Protein AF-A0A7J4EJY6-F1 (afdb_monomer)

Nearest PDB structures (foldseek):
  4py5-assembly1_A  TM=4.311E-01  e=2.203E-01  Thermovibrio ammonificans HB-1
  6n45-assembly1_B  TM=4.727E-01  e=5.677E-01  Homo sapiens
  6n45-assembly1_A  TM=4.939E-01  e=1.194E+00  Homo sapiens
  4b6h-assembly1_A  TM=4.945E-01  e=2.051E+00  Homo sapiens
  5lop-assembly1_B  TM=4.339E-01  e=7.408E+00  Kluyveromyces lactis NRRL Y-1140

Secondary structure (DSSP, 8-state):
--PPP-HHHHHHHHTPEEETTTTEEEEEETTEEEEEETTS-EEESS-SSHHHHHHHHHHHHHHHHHHHHHHHHH-

Structure (mmCIF, N/CA/C/O backbone):
data_AF-A0A7J4EJY6-F1
#
_entry.id   AF-A0A7J4EJY6-F1
#
loop_
_atom_site.group_PDB
_atom_site.id
_atom_site.type_symbol
_atom_site.label_atom_id
_atom_site.label_alt_id
_atom_site.label_comp_id
_atom_site.label_asym_id
_atom_site.label_entity_id
_atom_site.label_seq_id
_atom_site.pdbx_PDB_ins_code
_atom_site.Cartn_x
_atom_site.Cartn_y
_atom_site.Cartn_z
_atom_site.occupancy
_atom_site.B_iso_or_equiv
_atom_site.auth_seq_id
_atom_site.auth_comp_id
_atom_site.auth_asym_id
_atom_site.auth_atom_id
_atom_site.pdbx_PDB_model_num
ATOM 1 N N . MET A 1 1 ? 17.265 10.739 -0.635 1.00 39.16 1 MET A N 1
ATOM 2 C CA . MET A 1 1 ? 17.065 11.401 -1.941 1.00 39.16 1 MET A CA 1
ATOM 3 C C . MET A 1 1 ? 15.649 11.046 -2.355 1.00 39.16 1 MET A C 1
ATOM 5 O O . MET A 1 1 ? 15.410 9.890 -2.678 1.00 39.16 1 MET A O 1
ATOM 9 N N . ASP A 1 2 ? 14.713 11.986 -2.205 1.00 51.34 2 ASP A N 1
ATOM 10 C CA . ASP A 1 2 ? 13.263 11.781 -2.353 1.00 51.34 2 ASP A CA 1
ATOM 11 C C . ASP A 1 2 ? 12.877 11.561 -3.824 1.00 51.34 2 ASP A C 1
ATOM 13 O O . ASP A 1 2 ? 12.309 12.431 -4.489 1.00 51.34 2 ASP A O 1
ATOM 17 N N . LYS A 1 3 ? 13.236 10.400 -4.382 1.00 56.53 3 LYS A N 1
ATOM 18 C CA . LYS A 1 3 ? 12.679 9.963 -5.663 1.00 56.53 3 LYS A CA 1
ATOM 19 C C . LYS A 1 3 ? 11.182 9.782 -5.455 1.00 56.53 3 LYS A C 1
ATOM 21 O O . LYS A 1 3 ? 10.764 9.003 -4.602 1.00 56.53 3 LYS A O 1
ATOM 26 N N . LYS A 1 4 ? 10.375 10.499 -6.241 1.00 63.72 4 LYS A N 1
ATOM 27 C CA . LYS A 1 4 ? 8.933 10.258 -6.269 1.00 63.72 4 LYS A CA 1
ATOM 28 C C . LYS A 1 4 ? 8.704 8.774 -6.586 1.00 63.72 4 LYS A C 1
ATOM 30 O O . LYS A 1 4 ? 9.284 8.301 -7.568 1.00 63.72 4 LYS A O 1
ATOM 35 N N . PRO A 1 5 ? 7.902 8.055 -5.785 1.00 68.00 5 PRO A N 1
ATOM 36 C CA . PRO A 1 5 ? 7.610 6.657 -6.046 1.00 68.00 5 PRO A CA 1
ATOM 37 C C . PRO A 1 5 ? 7.014 6.518 -7.447 1.00 68.00 5 PRO A C 1
ATOM 39 O O . PRO A 1 5 ? 6.049 7.205 -7.797 1.00 68.00 5 PRO A O 1
ATOM 42 N N . ASN A 1 6 ? 7.605 5.647 -8.265 1.00 87.56 6 ASN A N 1
ATOM 43 C CA . ASN A 1 6 ? 7.045 5.303 -9.562 1.00 87.56 6 ASN A CA 1
ATOM 44 C C . ASN A 1 6 ? 5.798 4.447 -9.324 1.00 87.56 6 ASN A C 1
ATOM 46 O O . ASN A 1 6 ? 5.882 3.231 -9.201 1.00 87.56 6 ASN A O 1
ATOM 50 N N . LEU A 1 7 ? 4.636 5.096 -9.212 1.00 90.75 7 LEU A N 1
ATOM 51 C CA . LEU A 1 7 ? 3.377 4.420 -8.891 1.00 90.75 7 LEU A CA 1
ATOM 52 C C . LEU 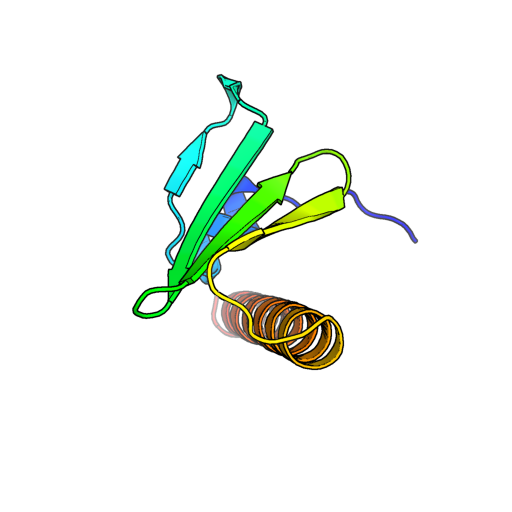A 1 7 ? 3.016 3.310 -9.876 1.00 90.75 7 LEU A C 1
ATOM 54 O O . LEU A 1 7 ? 2.405 2.331 -9.466 1.00 90.75 7 LEU A O 1
ATOM 58 N N . LYS A 1 8 ? 3.383 3.458 -11.153 1.00 92.88 8 LYS A N 1
ATOM 59 C CA . LYS A 1 8 ? 3.114 2.437 -12.166 1.00 92.88 8 LYS A CA 1
ATOM 60 C C . LYS A 1 8 ? 3.896 1.164 -11.865 1.00 92.88 8 LYS A C 1
ATOM 62 O O . LYS A 1 8 ? 3.336 0.081 -11.878 1.00 92.88 8 LYS A O 1
ATOM 67 N N . GLU A 1 9 ? 5.179 1.316 -11.570 1.00 91.94 9 GLU A N 1
ATOM 68 C CA . GLU A 1 9 ? 6.070 0.212 -11.221 1.00 91.94 9 GLU A CA 1
ATOM 69 C C . GLU A 1 9 ? 5.718 -0.405 -9.862 1.00 91.94 9 GLU A C 1
ATOM 71 O O . GLU A 1 9 ? 5.671 -1.626 -9.740 1.00 91.94 9 GLU A O 1
ATOM 76 N N . LEU A 1 10 ? 5.382 0.426 -8.871 1.00 91.06 10 LEU A N 1
ATOM 77 C CA . LEU A 1 10 ? 4.848 -0.020 -7.584 1.00 91.06 10 LEU A CA 1
ATOM 78 C C . LEU A 1 10 ? 3.577 -0.846 -7.756 1.00 91.06 10 LEU A C 1
ATOM 80 O O . LEU A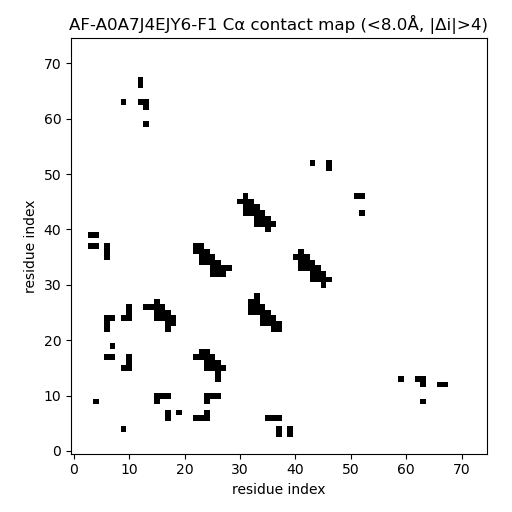 1 10 ? 3.461 -1.908 -7.157 1.00 91.06 10 LEU A O 1
ATOM 84 N N . ALA A 1 11 ? 2.637 -0.384 -8.578 1.00 93.81 11 ALA A N 1
ATOM 85 C CA . ALA A 1 11 ? 1.419 -1.127 -8.851 1.00 93.81 11 ALA A CA 1
ATOM 86 C C . ALA A 1 11 ? 1.707 -2.472 -9.524 1.00 93.81 11 ALA A C 1
ATOM 88 O O . ALA A 1 11 ? 1.133 -3.479 -9.131 1.00 93.81 11 ALA A O 1
ATOM 89 N N . ASP A 1 12 ? 2.651 -2.499 -10.463 1.00 94.00 12 ASP A N 1
ATOM 90 C CA . ASP A 1 12 ? 3.069 -3.710 -11.170 1.00 94.00 12 ASP A CA 1
ATOM 91 C C . ASP A 1 12 ? 3.642 -4.764 -10.202 1.00 94.00 12 ASP A C 1
ATOM 93 O O . ASP A 1 12 ? 3.261 -5.932 -10.242 1.00 94.00 12 ASP A O 1
ATOM 97 N N . VAL A 1 13 ? 4.520 -4.363 -9.272 1.00 93.94 13 VAL A N 1
ATOM 98 C CA . VAL A 1 13 ? 5.108 -5.305 -8.299 1.00 93.94 13 VAL A CA 1
ATOM 99 C C . VAL A 1 13 ? 4.151 -5.680 -7.168 1.00 93.94 13 VAL A C 1
ATOM 101 O O 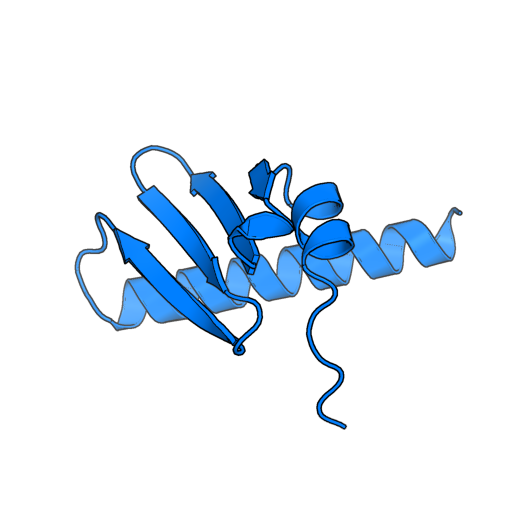. VAL A 1 13 ? 4.272 -6.761 -6.584 1.00 93.94 13 VAL A O 1
ATOM 104 N N . LEU A 1 14 ? 3.201 -4.810 -6.835 1.00 93.19 14 LEU A N 1
ATOM 105 C CA . LEU A 1 14 ? 2.219 -5.043 -5.778 1.00 93.19 14 LEU A CA 1
ATOM 106 C C . LEU A 1 14 ? 0.943 -5.727 -6.273 1.00 93.19 14 LEU A C 1
ATOM 108 O O . LEU A 1 14 ? 0.127 -6.080 -5.431 1.00 93.19 14 LEU A O 1
ATOM 112 N N . ASP A 1 15 ? 0.792 -5.944 -7.582 1.00 93.44 15 ASP A N 1
ATOM 113 C CA . ASP A 1 15 ? -0.459 -6.406 -8.201 1.00 93.44 15 ASP A CA 1
ATOM 114 C C . ASP A 1 15 ? -1.641 -5.471 -7.870 1.00 93.44 15 ASP A C 1
ATOM 116 O O . ASP A 1 15 ? -2.725 -5.879 -7.456 1.00 93.44 15 ASP A O 1
ATOM 120 N N . ALA A 1 16 ? -1.388 -4.165 -7.983 1.00 95.50 16 ALA A N 1
ATOM 121 C CA . ALA A 1 16 ? -2.342 -3.106 -7.685 1.00 95.50 16 ALA A CA 1
ATOM 122 C C . ALA A 1 16 ? -2.949 -2.524 -8.971 1.00 95.50 16 ALA A C 1
ATOM 124 O O . ALA A 1 16 ? -2.324 -2.490 -10.032 1.00 95.50 16 ALA A O 1
ATOM 125 N N . ILE A 1 17 ? -4.152 -1.963 -8.865 1.00 96.69 17 ILE A N 1
ATOM 126 C CA . ILE A 1 17 ? -4.783 -1.226 -9.963 1.00 96.69 17 ILE A CA 1
ATOM 127 C C . ILE A 1 17 ? -4.179 0.176 -10.024 1.00 96.69 17 ILE A C 1
ATOM 129 O O . ILE A 1 17 ? -4.302 0.954 -9.079 1.00 96.69 17 ILE A O 1
ATOM 133 N N . TYR A 1 18 ? -3.567 0.533 -11.151 1.00 97.00 18 TYR A N 1
ATOM 134 C CA . TYR A 1 18 ? -2.997 1.862 -11.370 1.00 97.00 18 TYR A CA 1
ATOM 135 C C . TYR A 1 18 ? -3.883 2.734 -12.260 1.00 97.00 18 TYR A C 1
ATOM 137 O O . TYR A 1 18 ? -4.291 2.329 -13.348 1.00 97.00 18 TYR A O 1
ATOM 145 N N . SER A 1 19 ? -4.122 3.973 -11.828 1.00 95.69 19 SER A N 1
ATOM 146 C CA . SER A 1 19 ? -4.749 5.013 -12.639 1.00 95.69 19 SER A CA 1
ATOM 147 C C . SER A 1 19 ? -3.836 6.22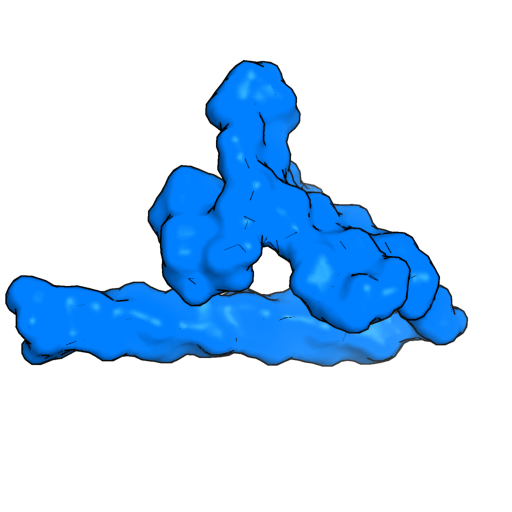8 -12.736 1.00 95.69 19 SER A C 1
ATOM 149 O O . SER A 1 19 ? -3.710 7.009 -11.791 1.00 95.69 19 SER A O 1
ATOM 151 N N . GLU A 1 20 ? -3.238 6.425 -13.912 1.00 92.94 20 GLU A N 1
ATOM 152 C CA . GLU A 1 20 ? -2.416 7.604 -14.207 1.00 92.94 20 GLU A CA 1
ATOM 153 C C . GLU A 1 20 ? -3.232 8.897 -14.097 1.00 92.94 20 GLU A C 1
ATOM 155 O O . GLU A 1 20 ? -2.798 9.858 -13.467 1.00 92.94 20 GLU A O 1
ATOM 160 N N . LYS A 1 21 ? -4.466 8.886 -14.619 1.00 94.38 21 LYS A N 1
ATOM 161 C CA . LYS A 1 21 ? -5.382 10.036 -14.592 1.00 94.38 21 LYS A CA 1
ATOM 162 C C . LYS A 1 21 ? -5.710 10.501 -13.171 1.00 94.38 21 LYS A C 1
ATOM 164 O O . LYS A 1 21 ? -5.865 11.697 -12.947 1.00 94.38 21 LYS A O 1
ATOM 169 N N . LEU A 1 22 ? -5.863 9.565 -12.235 1.00 93.50 22 LEU A N 1
ATOM 170 C CA . LEU A 1 22 ? -6.172 9.872 -10.835 1.00 93.50 22 LEU A CA 1
ATOM 171 C C . LEU A 1 22 ? -4.912 9.995 -9.969 1.00 93.50 22 LEU A C 1
ATOM 173 O O . LEU A 1 22 ? -4.998 10.448 -8.831 1.00 93.50 22 LEU A O 1
ATOM 177 N N . GLY A 1 23 ? -3.747 9.606 -10.493 1.00 93.88 23 GLY A N 1
ATOM 178 C CA . GLY A 1 23 ? -2.488 9.613 -9.759 1.00 93.88 23 GLY A CA 1
ATOM 179 C C . GLY A 1 23 ? -2.504 8.684 -8.545 1.00 93.88 23 GLY A C 1
ATOM 180 O O . GLY A 1 23 ? -1.985 9.071 -7.497 1.00 93.88 23 GLY A O 1
ATOM 181 N N . VAL A 1 24 ? -3.113 7.499 -8.674 1.00 95.88 24 VAL A N 1
ATOM 182 C CA . VAL A 1 24 ? -3.299 6.544 -7.570 1.00 95.88 24 VAL A CA 1
ATOM 183 C C . VAL A 1 24 ? -2.997 5.106 -7.997 1.00 95.88 24 VAL A C 1
ATOM 185 O O . VAL A 1 24 ? -3.315 4.708 -9.120 1.00 95.88 24 VAL A O 1
ATOM 188 N N . ALA A 1 25 ? -2.396 4.336 -7.091 1.00 96.12 25 ALA A N 1
ATOM 189 C CA . ALA A 1 25 ? -2.358 2.877 -7.134 1.00 96.12 25 ALA A CA 1
ATOM 190 C C . ALA A 1 25 ? -3.220 2.317 -5.991 1.00 96.12 25 ALA A C 1
ATOM 192 O O . ALA A 1 25 ? -3.060 2.736 -4.845 1.00 96.12 25 ALA A O 1
ATOM 193 N N . ILE A 1 26 ? -4.139 1.409 -6.315 1.00 96.62 26 ILE A N 1
ATOM 194 C CA . ILE A 1 26 ? -5.141 0.851 -5.401 1.00 96.62 26 ILE A CA 1
ATOM 195 C C . ILE A 1 26 ? -4.851 -0.632 -5.213 1.00 96.62 26 ILE A C 1
ATOM 197 O O . ILE A 1 26 ? -4.901 -1.403 -6.173 1.00 96.62 26 ILE A O 1
ATOM 201 N N . LEU A 1 27 ? -4.553 -1.024 -3.980 1.00 95.75 27 LEU A N 1
ATOM 202 C CA . LEU A 1 27 ? -4.287 -2.403 -3.594 1.00 95.75 27 LEU A CA 1
ATOM 203 C C . LEU A 1 27 ? -5.382 -2.908 -2.657 1.00 95.75 27 LEU A C 1
ATOM 205 O O . LEU A 1 27 ? -5.781 -2.209 -1.723 1.00 95.75 27 LEU A O 1
ATOM 209 N N . GLN A 1 28 ? -5.800 -4.154 -2.860 1.00 95.00 28 GLN A N 1
ATOM 210 C CA . GLN A 1 28 ? -6.723 -4.839 -1.967 1.00 95.00 28 GLN A CA 1
ATOM 211 C C . GLN A 1 28 ? -6.016 -5.995 -1.254 1.00 95.00 28 GLN A C 1
ATOM 213 O O . GLN A 1 28 ? -5.502 -6.910 -1.893 1.00 95.00 28 GLN A O 1
ATOM 218 N N . ILE A 1 29 ? -5.997 -5.961 0.082 1.00 91.38 29 ILE A N 1
ATOM 219 C CA . ILE A 1 29 ? -5.455 -7.037 0.924 1.00 91.38 29 ILE A CA 1
ATOM 220 C C . ILE A 1 29 ? -6.573 -7.534 1.839 1.00 91.38 29 ILE A C 1
ATOM 222 O O . ILE A 1 29 ? -6.877 -6.937 2.875 1.00 91.38 29 ILE A O 1
ATOM 226 N N . GLY A 1 30 ? -7.210 -8.639 1.449 1.00 91.31 30 GLY A N 1
ATOM 227 C CA . GLY A 1 30 ? -8.410 -9.128 2.126 1.00 91.31 30 GLY A CA 1
ATOM 228 C C . GLY A 1 30 ? -9.528 -8.085 2.062 1.00 91.31 30 GLY A C 1
ATOM 229 O O . GLY A 1 30 ? -9.964 -7.706 0.979 1.00 91.31 30 GLY A O 1
ATOM 230 N N . VAL A 1 31 ? -9.979 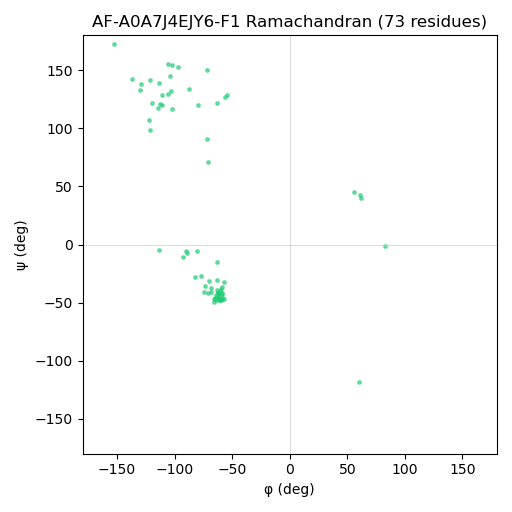-7.607 3.223 1.00 93.31 31 VAL A N 1
ATOM 231 C CA . VAL A 1 31 ? -11.019 -6.565 3.327 1.00 93.31 31 VAL A CA 1
ATOM 232 C C . VAL A 1 31 ? -10.462 -5.137 3.331 1.00 93.31 31 VAL A C 1
ATOM 234 O O . VAL A 1 31 ? -11.228 -4.180 3.277 1.00 93.31 31 VAL A O 1
ATOM 237 N N . LYS A 1 32 ? -9.135 -4.983 3.394 1.00 94.88 32 LYS A N 1
ATOM 238 C CA . LYS A 1 32 ? -8.472 -3.680 3.468 1.00 94.88 32 LYS A CA 1
ATOM 239 C C . LYS A 1 32 ? -8.214 -3.131 2.071 1.00 94.88 32 LYS A C 1
ATOM 241 O O . LYS A 1 32 ? -7.684 -3.840 1.215 1.00 94.88 32 LYS A O 1
ATOM 246 N N . GLU A 1 33 ? -8.529 -1.856 1.876 1.00 95.94 33 GLU A N 1
ATOM 247 C CA . GLU A 1 33 ? -8.139 -1.092 0.688 1.00 95.94 33 GLU A CA 1
ATOM 248 C C . GLU A 1 33 ? -7.006 -0.133 1.056 1.00 95.94 33 GLU A C 1
ATOM 250 O O . GLU A 1 33 ? -7.115 0.609 2.036 1.00 95.94 33 GLU A O 1
ATOM 255 N N . ILE A 1 34 ? -5.929 -0.150 0.269 1.00 96.19 34 ILE A N 1
ATOM 256 C CA . ILE A 1 34 ? -4.782 0.749 0.409 1.00 96.19 34 ILE A CA 1
ATOM 257 C C . ILE A 1 34 ? -4.646 1.563 -0.874 1.00 96.19 34 ILE A C 1
ATOM 259 O O . ILE A 1 34 ? -4.430 1.003 -1.948 1.00 96.19 34 ILE A O 1
ATOM 263 N N . ASN A 1 35 ? -4.702 2.888 -0.750 1.00 95.75 35 ASN A N 1
ATOM 264 C CA . ASN A 1 35 ? -4.519 3.807 -1.870 1.00 95.75 35 ASN A CA 1
ATOM 265 C C . ASN A 1 35 ? -3.201 4.562 -1.704 1.00 95.75 35 ASN A C 1
ATOM 267 O O . ASN A 1 35 ? -3.008 5.279 -0.719 1.00 95.75 35 ASN A O 1
ATOM 271 N N . LEU A 1 36 ? -2.310 4.413 -2.681 1.00 94.81 36 LEU A N 1
ATOM 272 C CA . LEU A 1 36 ? -1.023 5.098 -2.763 1.00 94.81 36 LEU A CA 1
ATOM 273 C C . LEU A 1 36 ? -1.137 6.245 -3.767 1.00 94.81 36 LEU A C 1
ATOM 275 O O . LEU A 1 36 ? -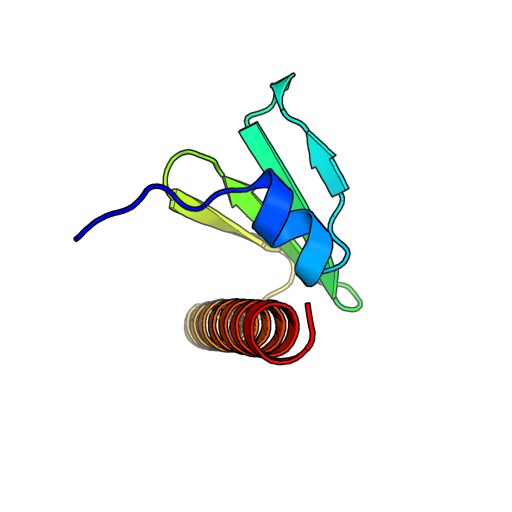1.359 6.012 -4.956 1.00 94.81 36 LEU A O 1
ATOM 279 N N . PHE A 1 37 ? -0.979 7.483 -3.310 1.00 93.62 37 PHE A N 1
ATOM 280 C CA . PHE A 1 37 ? -1.117 8.667 -4.156 1.00 93.62 37 PHE A CA 1
ATOM 281 C C . PHE A 1 37 ? 0.235 9.166 -4.665 1.00 93.62 37 PHE A C 1
ATOM 283 O O . PHE A 1 37 ? 1.257 9.071 -3.988 1.00 93.62 37 PHE A O 1
ATOM 290 N N . SER A 1 38 ? 0.233 9.821 -5.827 1.00 90.06 38 SER A N 1
ATOM 291 C CA . SER A 1 38 ? 1.440 10.390 -6.456 1.00 90.06 38 SER A CA 1
ATOM 292 C C . SER A 1 38 ? 2.090 11.501 -5.623 1.00 90.06 38 SER A C 1
ATOM 294 O O . SER A 1 38 ? 3.239 11.879 -5.848 1.00 90.06 38 SER A O 1
ATOM 296 N N . THR A 1 39 ? 1.350 12.014 -4.638 1.00 89.25 39 THR A N 1
ATOM 297 C CA . THR A 1 39 ? 1.798 12.990 -3.640 1.00 89.25 39 THR A CA 1
ATOM 298 C C . THR A 1 39 ? 2.590 12.368 -2.487 1.00 89.25 39 THR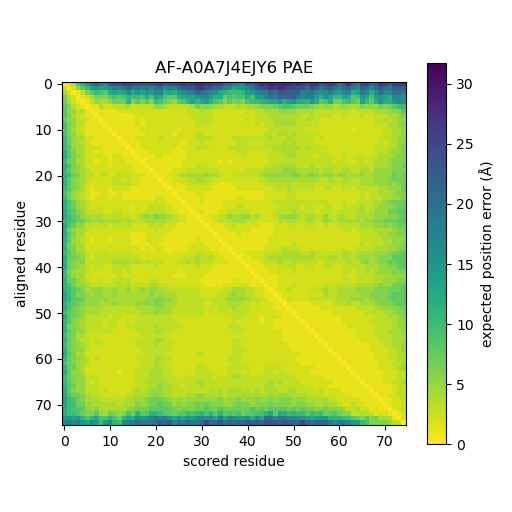 A C 1
ATOM 300 O O . THR A 1 39 ? 3.079 13.107 -1.640 1.00 89.25 39 THR A O 1
ATOM 303 N N . GLY A 1 40 ? 2.697 11.037 -2.424 1.00 87.12 40 GLY A N 1
ATOM 304 C CA . GLY A 1 40 ? 3.283 10.308 -1.296 1.00 87.12 40 GLY A CA 1
ATOM 305 C C . GLY A 1 40 ? 2.310 10.077 -0.136 1.00 87.12 40 GLY A C 1
ATOM 306 O O . GLY A 1 40 ? 2.672 9.436 0.845 1.00 87.12 40 GLY A O 1
ATOM 307 N N . LYS A 1 41 ? 1.067 10.569 -0.234 1.00 91.31 41 LYS A N 1
ATOM 308 C CA . LYS A 1 41 ? 0.015 10.256 0.739 1.00 91.31 41 LYS A CA 1
ATOM 309 C C . LYS A 1 41 ? -0.444 8.810 0.586 1.00 91.31 41 LYS A C 1
ATOM 311 O O . LYS A 1 41 ? -0.471 8.275 -0.523 1.00 91.31 41 LYS A O 1
ATOM 316 N N . VAL A 1 42 ? -0.880 8.230 1.699 1.00 93.31 42 VAL A N 1
ATOM 317 C CA . VAL A 1 42 ? -1.481 6.899 1.758 1.00 93.31 42 VAL A CA 1
ATOM 318 C C . VAL A 1 42 ? -2.800 6.988 2.511 1.00 93.31 42 VAL A C 1
ATOM 320 O O . VAL A 1 42 ? -2.885 7.677 3.527 1.00 93.31 42 VAL A O 1
ATOM 323 N N . THR A 1 43 ? -3.828 6.301 2.021 1.00 95.56 43 THR A N 1
ATOM 324 C CA . THR A 1 43 ? -5.055 6.058 2.791 1.00 95.56 43 THR A CA 1
ATOM 325 C C . THR A 1 43 ? -5.280 4.568 2.927 1.00 95.56 43 THR A C 1
ATOM 327 O O . THR A 1 43 ? -5.073 3.832 1.963 1.00 95.56 43 THR A O 1
ATOM 330 N N . ILE A 1 44 ? -5.744 4.144 4.099 1.00 96.12 44 ILE A N 1
ATOM 331 C CA . ILE A 1 44 ? -6.055 2.748 4.388 1.00 96.12 44 ILE A CA 1
ATOM 332 C C . ILE A 1 44 ? -7.448 2.693 4.997 1.00 96.12 44 ILE A C 1
ATOM 334 O O . ILE A 1 44 ? -7.764 3.481 5.890 1.00 96.12 44 ILE A O 1
ATOM 338 N N . THR A 1 45 ? -8.277 1.776 4.515 1.00 95.75 45 THR A N 1
ATOM 339 C CA . THR A 1 45 ? -9.595 1.508 5.096 1.00 95.75 45 THR A CA 1
ATOM 340 C C . THR A 1 45 ? -9.590 0.191 5.871 1.00 95.75 45 THR A C 1
ATOM 342 O O . THR A 1 45 ? -8.792 -0.705 5.595 1.00 95.75 45 THR A O 1
ATOM 345 N N . GLN A 1 46 ? -10.501 0.076 6.843 1.00 94.12 46 GLN A N 1
ATOM 346 C CA . GLN A 1 46 ? -10.696 -1.134 7.657 1.00 94.12 46 GLN A CA 1
ATOM 347 C C . GLN A 1 46 ? -9.456 -1.550 8.474 1.00 94.12 46 GLN A C 1
ATOM 349 O O . GLN A 1 46 ? -9.105 -2.729 8.544 1.00 94.12 46 GLN A O 1
ATOM 354 N N . VAL A 1 47 ? -8.800 -0.560 9.084 1.00 93.94 47 VAL A N 1
ATOM 355 C CA . VAL A 1 47 ? -7.762 -0.737 10.113 1.00 93.94 47 VAL A CA 1
ATOM 356 C C . VAL A 1 47 ? -8.333 -0.423 11.493 1.00 93.94 47 VAL A C 1
ATOM 358 O O . VAL A 1 47 ? -9.187 0.456 11.624 1.00 93.94 47 VAL A O 1
ATOM 361 N N . GLU A 1 48 ? -7.878 -1.152 12.505 1.00 93.31 48 GLU A N 1
ATOM 362 C CA . GLU A 1 48 ? -8.298 -1.010 13.901 1.00 93.31 48 GLU A CA 1
ATOM 363 C C . GLU A 1 48 ? -7.690 0.239 14.546 1.00 93.31 48 GLU A C 1
ATOM 365 O O . GLU A 1 48 ? -8.369 0.958 15.280 1.00 93.31 48 GLU A O 1
ATOM 370 N N . ASP A 1 49 ? -6.416 0.512 14.250 1.00 93.81 49 ASP A N 1
ATOM 371 C CA . ASP A 1 49 ? -5.676 1.650 14.782 1.00 93.81 49 ASP A CA 1
ATOM 372 C C . ASP A 1 49 ? -4.549 2.127 13.843 1.00 93.81 49 ASP A C 1
ATOM 374 O O . ASP A 1 49 ? -4.230 1.523 12.813 1.00 93.81 49 ASP A O 1
ATOM 378 N N . GLU A 1 50 ? -3.937 3.255 14.205 1.00 93.69 50 GLU A N 1
ATOM 379 C CA . GLU A 1 50 ? -2.831 3.864 13.456 1.00 93.69 50 GLU A CA 1
ATOM 380 C C . GLU A 1 50 ? -1.586 2.962 13.398 1.00 93.69 50 GLU A C 1
ATOM 382 O O . GLU A 1 50 ? -0.860 2.960 12.405 1.00 93.69 50 GLU A O 1
ATOM 387 N N . LYS A 1 51 ? -1.356 2.136 14.423 1.00 95.75 51 LYS A N 1
ATOM 388 C CA . LYS A 1 51 ? -0.189 1.252 14.502 1.00 95.75 51 LYS A CA 1
ATOM 389 C C . LYS A 1 51 ? -0.315 0.071 13.542 1.00 95.75 51 LYS A C 1
ATOM 391 O O . LYS A 1 51 ? 0.688 -0.377 12.982 1.00 95.75 51 LYS A O 1
ATOM 396 N N . GLU A 1 52 ? -1.519 -0.455 13.349 1.00 94.19 52 GLU A N 1
ATOM 397 C CA . GLU A 1 52 ? -1.811 -1.432 12.303 1.00 94.19 52 GLU A CA 1
ATOM 398 C C . GLU A 1 52 ? -1.577 -0.818 10.920 1.00 94.19 52 GLU A C 1
ATOM 400 O O . GLU A 1 52 ? -0.901 -1.430 10.088 1.00 94.19 52 GLU A O 1
ATOM 405 N N . ALA A 1 53 ? -2.072 0.403 10.697 1.00 93.19 53 ALA A N 1
AT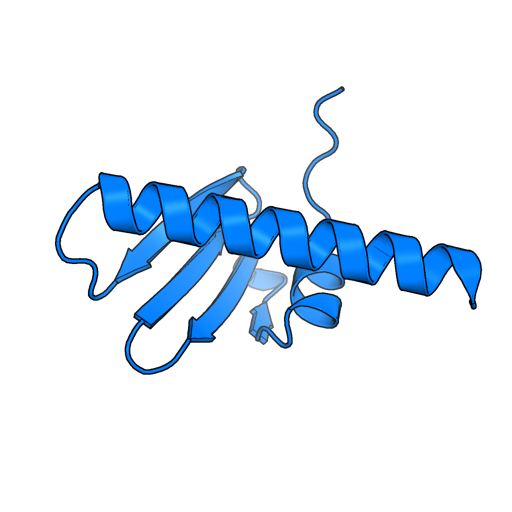OM 406 C CA . ALA A 1 53 ? -1.888 1.117 9.439 1.00 93.19 53 ALA A CA 1
ATOM 407 C C . ALA A 1 53 ? -0.399 1.316 9.108 1.00 93.19 53 ALA A C 1
ATOM 409 O O . ALA A 1 53 ? 0.038 0.997 8.002 1.00 93.19 53 ALA A O 1
ATOM 410 N N . GLU A 1 54 ? 0.398 1.766 10.077 1.00 94.69 54 GLU A N 1
ATOM 411 C CA . GLU A 1 54 ? 1.838 1.973 9.914 1.00 94.69 54 GLU A CA 1
ATOM 412 C C . GLU A 1 54 ? 2.569 0.666 9.572 1.00 94.69 54 GLU A C 1
ATOM 414 O O . GLU A 1 54 ? 3.344 0.605 8.613 1.00 94.69 54 GLU A O 1
ATOM 419 N N . LYS A 1 55 ? 2.287 -0.416 10.310 1.00 94.88 55 LYS A N 1
ATOM 420 C CA . LYS A 1 55 ? 2.865 -1.741 10.031 1.00 94.88 55 LYS A CA 1
ATOM 421 C C . LYS A 1 55 ? 2.525 -2.225 8.628 1.00 94.88 55 LYS A C 1
ATOM 423 O O . LYS A 1 55 ? 3.390 -2.789 7.959 1.00 94.88 55 LYS A O 1
ATOM 428 N N . LEU A 1 56 ? 1.281 -2.019 8.198 1.00 94.00 56 LEU A N 1
ATOM 429 C CA . LEU A 1 56 ? 0.816 -2.441 6.886 1.00 94.00 56 LEU A CA 1
ATOM 430 C C . LEU A 1 56 ? 1.562 -1.699 5.775 1.00 94.00 56 LEU A C 1
ATOM 432 O O . LEU A 1 56 ? 2.076 -2.344 4.865 1.00 94.00 56 LEU A O 1
ATOM 436 N N . VAL A 1 57 ? 1.679 -0.371 5.875 1.00 92.12 57 VAL A N 1
ATOM 437 C CA . VAL A 1 57 ? 2.419 0.440 4.894 1.00 92.12 57 VAL A CA 1
ATOM 438 C C . VAL A 1 57 ? 3.882 0.021 4.839 1.00 92.12 57 VAL A C 1
ATOM 440 O O . VAL A 1 57 ? 4.400 -0.227 3.753 1.00 92.12 57 VAL A O 1
ATOM 443 N N . ASN A 1 58 ? 4.534 -0.131 5.991 1.00 93.25 58 ASN A N 1
ATOM 444 C CA . ASN A 1 58 ? 5.944 -0.513 6.047 1.00 93.25 58 ASN A CA 1
ATOM 445 C C . ASN A 1 58 ? 6.193 -1.902 5.439 1.00 93.25 58 ASN A C 1
ATOM 447 O O . ASN A 1 58 ? 7.129 -2.072 4.660 1.00 93.25 58 ASN A O 1
ATOM 451 N N . ALA A 1 59 ? 5.341 -2.888 5.738 1.00 93.81 59 ALA A N 1
ATOM 452 C CA . ALA A 1 59 ? 5.452 -4.228 5.159 1.00 93.81 59 ALA A CA 1
ATOM 453 C C . ALA A 1 59 ? 5.259 -4.218 3.634 1.00 93.81 59 ALA A C 1
ATOM 455 O O . ALA A 1 59 ? 5.957 -4.920 2.902 1.00 93.81 59 ALA A O 1
ATOM 456 N N . LEU A 1 60 ? 4.325 -3.402 3.154 1.00 93.12 60 LEU A N 1
ATOM 457 C CA . LEU A 1 60 ? 3.968 -3.281 1.746 1.00 93.12 60 LEU A CA 1
ATOM 458 C C . LEU A 1 60 ? 5.079 -2.587 0.943 1.00 93.12 60 LEU A C 1
ATOM 460 O O . LEU A 1 60 ? 5.444 -3.066 -0.130 1.00 93.12 60 LEU A O 1
ATOM 464 N N . LEU A 1 61 ? 5.687 -1.533 1.496 1.00 90.62 61 LEU A N 1
ATOM 465 C CA . LEU A 1 61 ? 6.862 -0.880 0.911 1.00 90.62 61 LEU A CA 1
ATOM 466 C C . LEU A 1 61 ? 8.078 -1.815 0.883 1.00 90.62 61 LEU A C 1
ATOM 468 O O . LEU A 1 61 ? 8.702 -1.958 -0.166 1.00 90.62 61 LEU A O 1
ATOM 472 N N . ALA A 1 62 ? 8.364 -2.523 1.980 1.00 92.62 62 ALA A N 1
ATOM 473 C CA . ALA A 1 62 ? 9.458 -3.495 2.024 1.00 92.62 62 ALA A CA 1
ATOM 474 C C . ALA A 1 62 ? 9.265 -4.636 1.006 1.00 92.62 62 ALA A C 1
ATOM 476 O O . ALA A 1 62 ? 10.213 -5.059 0.344 1.00 92.62 62 ALA A O 1
ATOM 477 N N . MET A 1 63 ? 8.029 -5.119 0.836 1.00 92.50 63 MET A N 1
ATOM 478 C CA . MET A 1 63 ? 7.703 -6.121 -0.180 1.00 92.50 63 MET A CA 1
ATOM 479 C C . MET A 1 63 ? 7.926 -5.588 -1.600 1.00 92.50 63 MET A C 1
ATOM 481 O O . MET A 1 63 ? 8.473 -6.309 -2.436 1.00 92.50 63 MET A O 1
ATOM 485 N N . ALA A 1 64 ? 7.509 -4.349 -1.881 1.00 92.00 64 ALA A N 1
ATOM 486 C CA . ALA A 1 64 ? 7.735 -3.719 -3.177 1.00 92.00 64 ALA A CA 1
ATOM 487 C C . ALA A 1 64 ? 9.232 -3.594 -3.483 1.00 92.00 64 ALA A C 1
ATOM 489 O O . ALA A 1 64 ? 9.665 -4.016 -4.553 1.00 92.00 64 ALA A O 1
ATOM 490 N N . GLU A 1 65 ? 10.028 -3.095 -2.534 1.00 90.88 65 GLU A N 1
ATOM 491 C CA . GLU A 1 65 ? 11.484 -2.990 -2.678 1.00 90.88 65 GLU A CA 1
ATOM 492 C C . GLU A 1 65 ? 12.133 -4.352 -2.933 1.00 90.88 65 GLU A C 1
ATOM 494 O O . GLU A 1 65 ? 12.936 -4.489 -3.854 1.00 90.88 65 GLU A O 1
ATOM 499 N N . HIS A 1 66 ? 11.745 -5.386 -2.181 1.00 91.31 66 HIS A N 1
ATOM 500 C CA . HIS A 1 66 ? 12.287 -6.730 -2.370 1.00 91.31 66 HIS A CA 1
ATOM 501 C C . HIS A 1 66 ? 11.966 -7.294 -3.763 1.00 91.31 66 HIS A C 1
ATOM 503 O O . HIS A 1 66 ? 12.822 -7.905 -4.403 1.00 91.31 66 HIS A O 1
ATOM 509 N N . LYS A 1 67 ? 10.741 -7.086 -4.262 1.00 92.31 67 LYS A N 1
ATOM 510 C CA . LYS A 1 67 ? 10.350 -7.522 -5.612 1.00 92.31 67 LYS A CA 1
ATOM 511 C C . LYS A 1 67 ? 11.075 -6.740 -6.707 1.00 92.31 67 LYS A C 1
ATOM 513 O O . LYS A 1 67 ? 11.437 -7.338 -7.717 1.00 92.31 67 LYS A O 1
ATOM 518 N N . LEU A 1 68 ? 11.302 -5.442 -6.508 1.00 89.88 68 LEU A N 1
ATOM 519 C CA . LEU A 1 68 ? 12.062 -4.606 -7.439 1.00 89.88 68 LEU A CA 1
ATOM 520 C C . LEU A 1 68 ? 13.520 -5.044 -7.513 1.00 89.88 68 LEU A C 1
ATOM 522 O O . LEU A 1 68 ? 14.010 -5.318 -8.602 1.00 89.88 68 LEU A O 1
ATOM 526 N N . LEU A 1 69 ? 14.168 -5.219 -6.361 1.00 89.50 69 LEU A N 1
ATOM 527 C CA . LEU A 1 69 ? 15.537 -5.722 -6.295 1.00 89.50 69 LEU A CA 1
ATOM 528 C C . LEU A 1 69 ? 15.656 -7.104 -6.946 1.00 89.50 69 LEU A C 1
ATOM 530 O O . LEU A 1 69 ? 16.589 -7.359 -7.701 1.00 89.50 69 LEU A O 1
ATOM 534 N N . TYR A 1 70 ? 14.699 -7.999 -6.688 1.00 89.62 70 TYR A N 1
ATOM 535 C CA . TYR A 1 70 ? 14.674 -9.301 -7.347 1.00 89.62 70 TYR A CA 1
ATOM 536 C C . TYR A 1 70 ? 14.578 -9.143 -8.869 1.00 89.62 70 TYR A C 1
ATOM 538 O O . TYR A 1 70 ? 15.387 -9.725 -9.582 1.00 89.62 70 TYR A O 1
ATOM 546 N N . ARG A 1 71 ? 13.665 -8.301 -9.373 1.00 87.38 71 ARG A N 1
ATOM 547 C CA . ARG A 1 71 ? 13.520 -8.007 -10.809 1.00 87.38 71 ARG A CA 1
ATOM 548 C C . ARG A 1 71 ? 14.806 -7.438 -11.425 1.00 87.38 71 ARG A C 1
ATOM 550 O O . ARG A 1 71 ? 15.107 -7.795 -12.552 1.00 87.38 71 ARG A O 1
ATOM 557 N N . GLU A 1 72 ? 15.569 -6.615 -10.707 1.00 84.50 72 GLU A N 1
ATOM 558 C CA . GLU A 1 72 ? 16.870 -6.096 -11.169 1.00 84.50 72 GLU A CA 1
ATOM 559 C C . GLU A 1 72 ? 17.970 -7.170 -11.230 1.00 84.50 72 GLU A C 1
ATOM 561 O O . GLU A 1 72 ? 18.863 -7.085 -12.067 1.00 84.50 72 GLU A O 1
ATOM 566 N N . LEU A 1 73 ? 17.932 -8.174 -10.347 1.00 84.75 73 LEU A N 1
ATOM 567 C CA . LEU A 1 73 ? 18.962 -9.219 -10.262 1.00 84.75 73 LEU A CA 1
ATOM 568 C C . LEU A 1 73 ? 18.784 -10.351 -11.282 1.00 84.75 73 LEU A C 1
ATOM 570 O O . LEU A 1 73 ? 19.761 -11.013 -11.631 1.00 84.75 73 LEU A O 1
ATOM 574 N N . ILE A 1 74 ? 17.547 -10.614 -11.708 1.00 79.88 74 ILE A N 1
ATOM 575 C CA . ILE A 1 74 ? 17.211 -11.673 -12.679 1.00 79.88 74 ILE A CA 1
ATOM 576 C C . ILE A 1 74 ? 16.685 -11.141 -14.023 1.00 79.88 74 ILE A C 1
ATOM 578 O O . ILE A 1 74 ? 16.409 -11.949 -14.912 1.00 79.88 74 ILE A O 1
ATOM 582 N N . GLY A 1 75 ? 16.502 -9.824 -14.149 1.00 59.59 75 GLY A N 1
ATOM 583 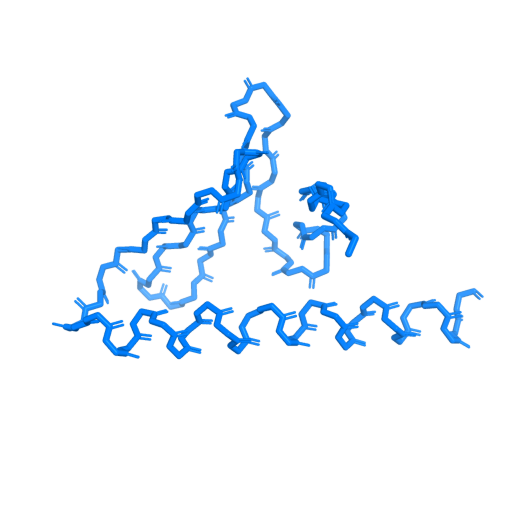C CA . GLY A 1 75 ? 16.034 -9.140 -15.359 1.00 59.59 75 GLY A CA 1
ATOM 584 C C . GLY A 1 75 ? 17.133 -8.801 -16.352 1.00 59.59 75 GLY A C 1
ATOM 585 O O . GLY A 1 75 ? 18.309 -8.686 -15.943 1.00 59.59 75 GLY A O 1
#

Radius of gyration: 12.53 Å; Cα contacts (8 Å, |Δi|>4): 86; chains: 1; bounding box: 30×25×30 Å

Solvent-accessible surface area (backbone atoms only — not comparable to full-atom values): 4430 Å² total; per-residue (Å²): 131,91,69,77,75,58,49,66,60,49,13,64,67,62,75,24,55,64,37,79,92,76,37,34,21,42,35,76,60,88,88,26,43,40,39,43,35,74,85,74,50,71,50,74,45,88,63,95,47,72,68,57,48,51,53,51,52,53,53,52,51,53,50,38,52,52,49,49,55,48,48,65,75,76,100

Sequence (75 aa):
MDKKPNLKELADVLDAIYSEKLGVAILQIGVKEINLFSTGKVTITQVEDEKEAEKLVNALLAMAEHKLLYRELIG

Foldseek 3Di:
DDDQPPLVLLCVQQVWDDDPPQQWTWDDDPPKIWIQHSVRDIDIPDDPDPVSVVVVVVVSVVSSVVSVVVVVVVD

Mean predicted aligned error: 4.17 Å

pLDDT: mean 89.88, std 10.65, range [39.16, 97.0]